Protein AF-A0A9N8DVP4-F1 (afdb_monomer_lite)

Foldseek 3Di:
DDDDDDDDDDPDPPPPPQCLVVLVVQDPPPPDPLNVLSNVLSVVLSVLLVVVLVVPVLLVPPPPDDDPQDQADADPVQFDWDAWPDDDPWKTKTKGQAGHDDDPPPPDPPCVVVVVSNVVSSVVVRVVVVVDIDMDIDTDPCCSVPSVSNSVSSSVVVNVVSVVVSVPPPPDD

Radius of gyration: 19.13 Å; chains: 1; bounding box: 58×52×39 Å

Organism: NCBI:txid568900

Secondary structure (DSSP, 8-state):
-------------TT---HHHHHHHT--TTS-HHHHHHHHHHHHHHHHHHHHHHT-HHHH---TT---PPPPP--GGGEEEEEEEEE-SSEEEEEEEEE---------GGGHHHHHHHHHHHHHHHHHHHHS-EEEEEE-GGGGGSHHHHHHHHHHHHHHHHHHHHH-SSS--

Structure (mmCIF, N/CA/C/O backbone):
data_AF-A0A9N8DVP4-F1
#
_entry.id   AF-A0A9N8DVP4-F1
#
loop_
_atom_site.group_PDB
_atom_site.id
_atom_site.type_symbol
_atom_site.label_atom_id
_atom_site.label_alt_id
_atom_site.label_comp_id
_atom_site.label_asym_id
_atom_site.label_entity_id
_atom_site.label_seq_id
_atom_site.pdbx_PDB_ins_code
_atom_site.Cartn_x
_atom_site.Cartn_y
_atom_site.Cartn_z
_atom_site.occupancy
_atom_site.B_iso_or_equiv
_atom_site.auth_seq_id
_atom_site.auth_comp_id
_atom_site.auth_asym_id
_atom_site.auth_atom_id
_atom_site.pdbx_PDB_model_num
ATOM 1 N N . MET A 1 1 ? 43.953 40.235 -1.998 1.00 47.09 1 MET A N 1
ATOM 2 C CA . MET A 1 1 ? 43.468 38.878 -1.662 1.00 47.09 1 MET A CA 1
ATOM 3 C C . MET A 1 1 ? 42.007 38.986 -1.247 1.00 47.09 1 MET A C 1
ATOM 5 O O . MET A 1 1 ? 41.737 39.510 -0.179 1.00 47.09 1 MET A O 1
ATOM 9 N N . ALA A 1 2 ? 41.065 38.615 -2.119 1.00 40.69 2 ALA A N 1
ATOM 10 C CA . ALA A 1 2 ? 39.629 38.775 -1.872 1.00 40.69 2 ALA A CA 1
ATOM 11 C C . ALA A 1 2 ? 38.987 37.404 -1.619 1.00 40.69 2 ALA A C 1
ATOM 13 O O . ALA A 1 2 ? 38.920 36.566 -2.518 1.00 40.69 2 ALA A O 1
ATOM 14 N N . SER A 1 3 ? 38.549 37.179 -0.379 1.00 53.19 3 SER A N 1
ATOM 15 C CA . SER A 1 3 ? 37.893 35.947 0.064 1.00 53.19 3 SER A CA 1
ATOM 16 C C . SER A 1 3 ? 36.415 35.970 -0.337 1.00 53.19 3 SER A C 1
ATOM 18 O O . SER A 1 3 ? 35.631 36.775 0.165 1.00 53.19 3 SER A O 1
ATOM 20 N N . LYS A 1 4 ? 36.029 35.108 -1.285 1.00 58.88 4 LYS A N 1
ATOM 21 C CA . LYS A 1 4 ? 34.636 34.916 -1.717 1.00 58.88 4 LYS A CA 1
ATOM 22 C C . LYS A 1 4 ? 33.952 33.897 -0.803 1.00 58.88 4 LYS A C 1
ATOM 24 O O . LYS A 1 4 ? 34.073 32.692 -1.007 1.00 58.88 4 LYS A O 1
ATOM 29 N N . HIS A 1 5 ? 33.172 34.375 0.164 1.00 53.78 5 HIS A N 1
ATOM 30 C CA . HIS A 1 5 ? 32.234 33.530 0.903 1.00 53.78 5 HIS A CA 1
ATOM 31 C C . HIS A 1 5 ? 30.976 33.258 0.072 1.00 53.78 5 HIS A C 1
ATOM 33 O O . HIS A 1 5 ? 30.077 34.089 -0.049 1.00 53.78 5 HIS A O 1
ATOM 39 N N . ARG A 1 6 ? 30.906 32.051 -0.495 1.00 60.00 6 ARG A N 1
ATOM 40 C CA . ARG A 1 6 ? 29.712 31.507 -1.146 1.00 60.00 6 ARG A CA 1
ATOM 41 C C . ARG A 1 6 ? 28.795 30.912 -0.073 1.00 60.00 6 ARG A C 1
ATOM 43 O O . ARG A 1 6 ? 28.983 29.775 0.344 1.00 60.00 6 ARG A O 1
ATOM 50 N N . ARG A 1 7 ? 27.803 31.683 0.382 1.00 54.94 7 ARG A N 1
ATOM 51 C CA . ARG A 1 7 ? 26.697 31.168 1.205 1.00 54.94 7 ARG A CA 1
ATOM 52 C C . ARG A 1 7 ? 25.820 30.260 0.342 1.00 54.94 7 ARG A C 1
ATOM 54 O O . ARG A 1 7 ? 25.125 30.747 -0.547 1.00 54.94 7 ARG A O 1
ATOM 61 N N . GLN A 1 8 ? 25.845 28.955 0.599 1.00 47.03 8 GLN A N 1
ATOM 62 C CA . GLN A 1 8 ? 24.799 28.062 0.112 1.00 47.03 8 GLN A CA 1
ATOM 63 C C . GLN A 1 8 ? 23.583 28.189 1.031 1.00 47.03 8 GLN A C 1
ATOM 65 O O . GLN A 1 8 ? 23.651 27.895 2.222 1.00 47.03 8 GLN A O 1
ATOM 70 N N . ARG A 1 9 ? 22.475 28.675 0.470 1.00 42.03 9 ARG A N 1
ATOM 71 C CA . ARG A 1 9 ? 21.153 28.579 1.086 1.00 42.03 9 ARG A CA 1
ATOM 72 C C . ARG A 1 9 ? 20.628 27.170 0.825 1.00 42.03 9 ARG A C 1
ATOM 74 O O . ARG A 1 9 ? 20.267 26.850 -0.301 1.00 42.03 9 ARG A O 1
ATOM 81 N N . SER A 1 10 ? 20.613 26.350 1.869 1.00 42.50 10 SER A N 1
ATOM 82 C CA . SER A 1 10 ? 19.828 25.119 1.920 1.00 42.50 10 SER A CA 1
ATOM 83 C C . SER A 1 10 ? 18.364 25.504 2.136 1.00 42.50 10 SER A C 1
ATOM 85 O O . SER A 1 10 ? 17.988 25.970 3.210 1.00 42.50 10 SER A O 1
ATOM 87 N N . THR A 1 11 ? 17.549 25.385 1.092 1.00 38.09 11 THR A N 1
ATOM 88 C CA . THR A 1 11 ? 16.088 25.436 1.192 1.00 38.09 11 THR A CA 1
ATOM 89 C C . THR A 1 11 ? 15.592 24.026 1.498 1.00 38.09 11 THR A C 1
ATOM 91 O O . THR A 1 11 ? 15.405 23.214 0.592 1.00 38.09 11 THR A O 1
ATOM 94 N N . GLY A 1 12 ? 15.426 23.717 2.784 1.00 38.72 12 GLY A N 1
ATOM 95 C CA . GLY A 1 12 ? 14.821 22.472 3.246 1.00 38.72 12 GLY A CA 1
ATOM 96 C C . GLY A 1 12 ? 13.316 22.463 2.984 1.00 38.72 12 GLY A C 1
ATOM 97 O O . GLY A 1 12 ? 12.542 22.967 3.789 1.00 38.72 12 GLY A O 1
ATOM 98 N N . SER A 1 13 ? 12.906 21.871 1.864 1.00 36.66 13 SER A N 1
ATOM 99 C CA . SER A 1 13 ? 11.537 21.397 1.642 1.00 36.66 13 SER A CA 1
ATOM 100 C C . SER A 1 13 ? 11.411 20.003 2.269 1.00 36.66 13 SER A C 1
ATOM 102 O O . SER A 1 13 ? 11.710 19.004 1.618 1.00 36.66 13 SER A O 1
ATOM 104 N N . MET A 1 14 ? 11.029 19.927 3.548 1.00 40.12 14 MET A N 1
ATOM 105 C CA . MET A 1 14 ? 11.050 18.676 4.331 1.00 40.12 14 MET A CA 1
ATOM 106 C C . MET A 1 14 ? 9.788 17.801 4.220 1.00 40.12 14 MET A C 1
ATOM 108 O O . MET A 1 14 ? 9.735 16.756 4.857 1.00 40.12 14 MET A O 1
ATOM 112 N N . L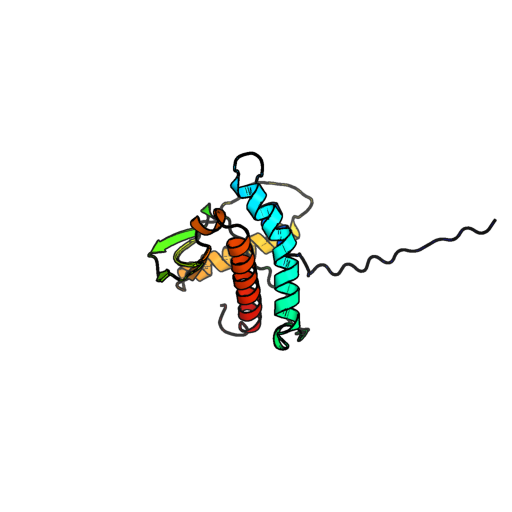EU A 1 15 ? 8.799 18.160 3.391 1.00 43.22 15 LEU A N 1
ATOM 113 C CA . LEU A 1 15 ? 7.592 17.335 3.190 1.00 43.22 15 LEU A CA 1
ATOM 114 C C . LEU A 1 15 ? 7.611 16.488 1.907 1.00 43.22 15 LEU A C 1
ATOM 116 O O . LEU A 1 15 ? 6.769 15.613 1.741 1.00 43.22 15 LEU A O 1
ATOM 120 N N . ASN A 1 16 ? 8.628 16.645 1.054 1.00 45.44 16 ASN A N 1
ATOM 121 C CA . ASN A 1 16 ? 8.867 15.751 -0.084 1.00 45.44 16 ASN A CA 1
ATOM 122 C C . ASN A 1 16 ? 9.783 14.598 0.331 1.00 45.44 16 ASN A C 1
ATOM 124 O O . ASN A 1 16 ? 10.837 14.369 -0.267 1.00 45.44 16 ASN A O 1
ATOM 128 N N . GLY A 1 17 ? 9.410 13.877 1.388 1.00 51.66 17 GLY A N 1
ATOM 129 C CA . GLY A 1 17 ? 9.997 12.570 1.632 1.00 51.66 17 GLY A CA 1
ATOM 130 C C . GLY A 1 17 ? 9.620 11.684 0.453 1.00 51.66 17 GLY A C 1
ATOM 131 O O . GLY A 1 17 ? 8.515 11.153 0.433 1.00 51.66 17 GLY A O 1
ATOM 132 N N . SER A 1 18 ? 10.500 11.585 -0.553 1.00 57.50 18 SER A N 1
ATOM 133 C CA . SER A 1 18 ? 10.258 10.722 -1.708 1.00 57.50 18 SER A CA 1
ATOM 134 C C . SER A 1 18 ? 9.853 9.343 -1.191 1.00 57.50 18 SER A C 1
ATOM 136 O O . SER A 1 18 ? 10.469 8.809 -0.265 1.00 57.50 18 SER A O 1
ATOM 138 N N . ILE A 1 19 ? 8.811 8.770 -1.789 1.00 57.31 19 ILE A N 1
ATOM 139 C CA . ILE A 1 19 ? 8.339 7.412 -1.513 1.00 57.31 19 ILE A CA 1
ATOM 140 C C . ILE A 1 19 ? 9.487 6.389 -1.605 1.00 57.31 19 ILE A C 1
ATOM 142 O O . ILE A 1 19 ? 9.459 5.354 -0.936 1.00 57.31 19 ILE A O 1
ATOM 146 N N . THR A 1 20 ? 10.568 6.704 -2.326 1.00 54.62 20 THR A N 1
ATOM 147 C CA . THR A 1 20 ? 11.816 5.928 -2.299 1.00 54.62 20 THR A CA 1
ATOM 148 C C . THR A 1 20 ? 12.402 5.746 -0.901 1.00 54.62 20 THR A C 1
ATOM 150 O O . THR A 1 20 ? 12.908 4.662 -0.610 1.00 54.62 20 THR A O 1
ATOM 153 N N . ASN A 1 21 ? 12.297 6.733 -0.009 1.00 59.22 21 ASN A N 1
ATOM 154 C CA . ASN A 1 21 ? 12.767 6.623 1.373 1.00 59.22 21 ASN A CA 1
ATOM 155 C C . ASN A 1 21 ? 11.956 5.583 2.160 1.00 59.22 21 ASN A C 1
ATOM 157 O O . ASN A 1 21 ? 12.508 4.907 3.030 1.00 59.22 21 ASN A O 1
ATOM 161 N N . LEU A 1 22 ? 10.674 5.402 1.821 1.00 57.00 22 LEU A N 1
ATOM 162 C CA . LEU A 1 22 ? 9.826 4.368 2.412 1.00 57.00 22 LEU A CA 1
ATOM 163 C C . LEU A 1 22 ? 10.248 2.966 1.948 1.00 57.00 22 LEU A C 1
ATOM 165 O O . LEU A 1 22 ? 10.401 2.055 2.764 1.00 57.00 22 LEU A O 1
ATOM 169 N N . PHE A 1 23 ? 10.519 2.807 0.650 1.00 56.12 23 PHE A N 1
ATOM 170 C CA . PHE A 1 23 ? 11.022 1.547 0.087 1.00 56.12 23 PHE A CA 1
ATOM 171 C C . PHE A 1 23 ? 12.436 1.193 0.565 1.00 56.12 23 PHE A C 1
ATOM 173 O O . PHE A 1 23 ? 12.776 0.015 0.666 1.00 56.12 23 PHE A O 1
ATOM 180 N N . GLN A 1 24 ? 13.272 2.191 0.863 1.00 56.72 24 GLN A N 1
ATOM 181 C CA . GLN A 1 24 ? 14.625 1.964 1.372 1.00 56.72 24 GLN A CA 1
ATOM 182 C C . GLN A 1 24 ? 14.635 1.497 2.831 1.00 56.72 24 GLN A C 1
ATOM 184 O O . GLN A 1 24 ? 15.451 0.645 3.176 1.00 56.72 24 GLN A O 1
ATOM 189 N N . LYS A 1 25 ? 13.730 2.010 3.676 1.00 56.16 25 LYS A N 1
ATOM 190 C CA . LYS A 1 25 ? 13.656 1.637 5.100 1.00 56.16 25 LYS A CA 1
ATOM 191 C C . LYS A 1 25 ? 13.078 0.236 5.340 1.00 56.16 25 LYS A C 1
ATOM 193 O O . LYS A 1 25 ? 13.419 -0.393 6.332 1.00 56.16 25 LYS A O 1
ATOM 198 N N . THR A 1 26 ? 12.250 -0.273 4.430 1.00 51.47 26 THR A N 1
ATOM 199 C CA . THR A 1 26 ? 11.496 -1.530 4.611 1.00 51.47 26 THR A CA 1
ATOM 200 C C . THR A 1 26 ? 12.195 -2.787 4.079 1.00 51.47 26 THR A C 1
ATOM 202 O O . THR A 1 26 ? 11.691 -3.895 4.259 1.00 51.47 26 THR A O 1
ATOM 205 N N . LEU A 1 27 ? 13.360 -2.672 3.429 1.00 50.53 27 LEU A N 1
ATOM 206 C CA . LEU A 1 27 ? 14.004 -3.809 2.764 1.00 50.53 27 LEU A CA 1
ATOM 207 C C . LEU A 1 27 ? 15.439 -4.021 3.223 1.00 50.53 27 LEU A C 1
ATOM 209 O O . LEU A 1 27 ? 16.353 -3.330 2.783 1.00 50.53 27 LEU A O 1
ATOM 213 N N . ASN A 1 28 ? 15.648 -5.068 4.021 1.00 51.47 28 ASN A N 1
ATOM 214 C CA . ASN A 1 28 ? 16.976 -5.576 4.339 1.00 51.47 28 ASN A CA 1
ATOM 215 C C . ASN A 1 28 ? 17.530 -6.338 3.106 1.00 51.47 28 ASN A C 1
ATOM 217 O O . ASN A 1 28 ? 17.016 -7.407 2.756 1.00 51.47 28 ASN A O 1
ATOM 221 N N . PRO A 1 29 ? 18.531 -5.807 2.376 1.00 47.44 29 PRO A N 1
ATOM 222 C CA . PRO A 1 29 ? 18.869 -6.278 1.029 1.00 47.44 29 PRO A CA 1
ATOM 223 C C . PRO A 1 29 ? 19.649 -7.602 0.997 1.00 47.44 29 PRO A C 1
ATOM 225 O O . PRO A 1 29 ? 19.827 -8.173 -0.080 1.00 47.44 29 PRO A O 1
ATOM 228 N N . ALA A 1 30 ? 20.114 -8.098 2.147 1.00 46.16 30 ALA A N 1
ATOM 229 C CA . ALA A 1 30 ? 21.078 -9.194 2.221 1.00 46.16 30 ALA A CA 1
ATOM 230 C C . ALA A 1 30 ? 20.514 -10.578 1.846 1.00 46.16 30 ALA A C 1
ATOM 232 O O . ALA A 1 30 ? 21.276 -11.424 1.390 1.00 46.16 30 ALA A O 1
ATOM 233 N N . HIS A 1 31 ? 19.203 -10.824 1.975 1.00 44.16 31 HIS A N 1
ATOM 234 C CA . HIS A 1 31 ? 18.691 -12.203 1.922 1.00 44.16 31 HIS A CA 1
ATOM 235 C C . HIS A 1 31 ? 17.722 -12.549 0.794 1.00 44.16 31 HIS A C 1
ATOM 237 O O . HIS A 1 31 ? 17.388 -13.723 0.649 1.00 44.16 31 HIS A O 1
ATOM 243 N N . HIS A 1 32 ? 17.255 -11.610 -0.030 1.00 50.03 32 HIS A N 1
ATOM 244 C CA . HIS A 1 32 ? 16.255 -11.922 -1.057 1.00 50.03 32 HIS A CA 1
ATOM 245 C C . HIS A 1 32 ? 16.597 -11.268 -2.398 1.00 50.03 32 HIS A C 1
ATOM 247 O O . HIS A 1 32 ? 16.684 -10.046 -2.494 1.00 50.03 32 HIS A O 1
ATOM 253 N N . MET A 1 33 ? 16.652 -12.059 -3.482 1.00 51.84 33 MET A N 1
ATOM 254 C CA . MET A 1 33 ? 16.691 -11.546 -4.867 1.00 51.84 33 MET A CA 1
ATOM 255 C C . MET A 1 33 ? 15.593 -10.503 -5.155 1.00 51.84 33 MET A C 1
ATOM 257 O O . MET A 1 33 ? 15.752 -9.649 -6.026 1.00 51.84 33 MET A O 1
ATOM 261 N N . ARG A 1 34 ? 14.505 -10.528 -4.374 1.00 61.78 34 ARG A N 1
ATOM 262 C CA . ARG A 1 34 ? 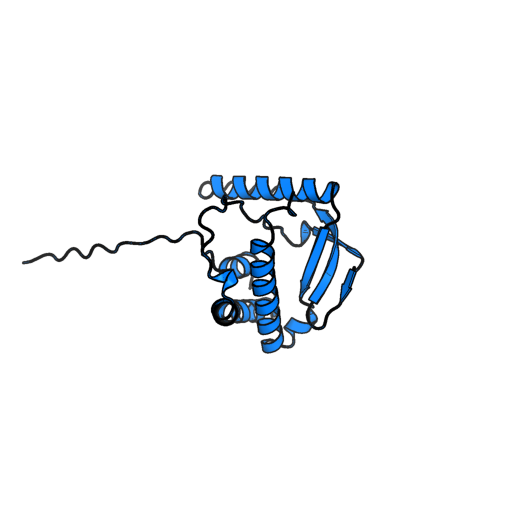13.422 -9.538 -4.396 1.00 61.78 34 ARG A CA 1
ATOM 263 C C . ARG A 1 34 ? 13.884 -8.121 -4.033 1.00 61.78 34 ARG A C 1
ATOM 265 O O . ARG A 1 34 ? 13.381 -7.175 -4.626 1.00 61.78 34 ARG A O 1
ATOM 272 N N . GLY A 1 35 ? 14.883 -7.961 -3.162 1.00 66.44 35 GLY A N 1
ATOM 273 C CA . GLY A 1 35 ? 15.386 -6.645 -2.749 1.00 66.44 35 GLY A CA 1
ATOM 274 C C . GLY A 1 35 ? 16.005 -5.845 -3.900 1.00 66.44 35 GLY A C 1
ATOM 275 O O . GLY A 1 35 ? 15.787 -4.641 -4.004 1.00 66.44 35 GLY A O 1
ATOM 276 N N . ARG A 1 36 ? 16.709 -6.510 -4.833 1.00 75.75 36 ARG A N 1
ATOM 277 C CA . ARG A 1 36 ? 17.304 -5.837 -6.006 1.00 75.75 36 ARG A CA 1
ATOM 278 C C . ARG A 1 36 ? 16.245 -5.289 -6.961 1.00 75.75 36 ARG A C 1
ATOM 280 O O . ARG A 1 36 ? 16.428 -4.206 -7.508 1.00 75.75 36 ARG A O 1
ATOM 287 N N . ILE A 1 37 ? 15.159 -6.037 -7.163 1.00 77.56 37 ILE A N 1
ATOM 288 C CA . ILE A 1 37 ? 14.062 -5.631 -8.050 1.00 77.56 37 ILE A CA 1
ATOM 289 C C . ILE A 1 37 ? 13.338 -4.430 -7.455 1.00 77.56 37 ILE A C 1
ATOM 291 O O . ILE A 1 37 ? 13.156 -3.441 -8.155 1.00 77.56 37 ILE A O 1
ATOM 295 N N . VAL A 1 38 ? 13.005 -4.474 -6.162 1.00 77.88 38 VAL A N 1
ATOM 296 C CA . VAL A 1 38 ? 12.315 -3.352 -5.516 1.00 77.88 38 VAL A CA 1
ATOM 297 C C . VAL A 1 38 ? 13.199 -2.105 -5.462 1.00 77.88 38 VAL A C 1
ATOM 299 O O . VAL A 1 38 ? 12.723 -1.024 -5.783 1.00 77.88 38 VAL A O 1
ATOM 302 N N . LYS A 1 39 ? 14.502 -2.235 -5.171 1.00 80.38 39 LYS A N 1
ATOM 303 C CA . LYS A 1 39 ? 15.428 -1.089 -5.176 1.00 80.38 39 LYS A CA 1
ATOM 304 C C . LYS A 1 39 ? 15.529 -0.419 -6.551 1.00 80.38 39 LYS A C 1
ATOM 306 O O . LYS A 1 39 ? 15.554 0.804 -6.629 1.00 80.38 39 LYS A O 1
ATOM 311 N N . LYS A 1 40 ? 15.576 -1.210 -7.631 1.00 82.25 40 LYS A N 1
ATOM 312 C CA . LYS A 1 40 ? 15.550 -0.677 -9.003 1.00 82.25 40 LYS A CA 1
ATOM 313 C C . LYS A 1 40 ? 14.206 -0.039 -9.337 1.00 82.25 40 LYS A C 1
ATOM 315 O O . LYS A 1 40 ? 14.192 1.033 -9.924 1.00 82.25 40 LYS A O 1
ATOM 320 N N . ALA A 1 41 ? 13.104 -0.686 -8.958 1.00 83.44 41 ALA A N 1
ATOM 321 C CA . ALA A 1 41 ? 11.767 -0.154 -9.178 1.00 83.44 41 ALA A CA 1
ATOM 322 C C . ALA A 1 41 ? 11.599 1.198 -8.481 1.00 83.44 41 ALA A C 1
ATOM 324 O O . ALA A 1 41 ? 11.174 2.136 -9.133 1.00 83.44 41 ALA A O 1
ATOM 325 N N . ALA A 1 42 ? 12.022 1.337 -7.221 1.00 82.56 42 ALA A N 1
ATOM 326 C CA . ALA A 1 42 ? 11.895 2.579 -6.459 1.00 82.56 42 ALA A CA 1
ATOM 327 C C . ALA A 1 42 ? 12.485 3.795 -7.198 1.00 82.56 42 ALA A C 1
ATOM 329 O O . ALA A 1 42 ? 11.816 4.813 -7.310 1.00 82.56 42 ALA A O 1
ATOM 330 N N . GLY A 1 43 ? 13.692 3.673 -7.766 1.00 80.50 43 GLY A N 1
ATOM 331 C CA . GLY A 1 43 ? 14.322 4.780 -8.499 1.00 80.50 43 GLY A CA 1
ATOM 332 C C . GLY A 1 43 ? 13.601 5.182 -9.790 1.00 80.50 43 GLY A C 1
ATOM 333 O O . GLY A 1 43 ? 13.771 6.303 -10.248 1.00 80.50 43 GLY A O 1
ATOM 334 N N . VAL A 1 44 ? 12.803 4.281 -10.365 1.00 88.44 44 VAL A N 1
ATOM 335 C CA . VAL A 1 44 ? 12.052 4.512 -11.608 1.00 88.44 44 VAL A CA 1
ATOM 336 C C . VAL A 1 44 ? 10.604 4.918 -11.314 1.00 88.44 44 VAL A C 1
ATOM 338 O O . VAL A 1 44 ? 10.024 5.707 -12.049 1.00 88.44 44 VAL A O 1
ATOM 341 N N . VAL A 1 45 ? 10.016 4.411 -10.227 1.00 88.06 45 VAL A N 1
ATOM 342 C CA . VAL A 1 45 ? 8.643 4.722 -9.803 1.00 88.06 45 VAL A CA 1
ATOM 343 C C . VAL A 1 45 ? 8.462 6.223 -9.618 1.00 88.06 45 VAL A C 1
ATOM 345 O O . VAL A 1 45 ? 7.466 6.748 -10.094 1.00 88.06 45 VAL A O 1
ATOM 348 N N . ASP A 1 46 ? 9.423 6.920 -9.011 1.00 84.25 46 ASP A N 1
ATOM 349 C CA . ASP A 1 46 ? 9.341 8.374 -8.829 1.00 84.25 46 ASP A CA 1
ATOM 350 C C . ASP A 1 46 ? 9.213 9.129 -10.159 1.00 84.25 46 ASP A C 1
ATOM 352 O O . ASP A 1 46 ? 8.429 10.069 -10.258 1.00 84.25 46 ASP A O 1
ATOM 356 N N . GLU A 1 47 ? 9.948 8.713 -11.193 1.00 88.50 47 GLU A N 1
ATOM 357 C CA . GLU A 1 47 ? 9.870 9.324 -12.524 1.00 88.50 47 GLU A CA 1
ATOM 358 C C . GLU A 1 47 ? 8.480 9.123 -13.140 1.00 88.50 47 GLU A C 1
ATOM 360 O O . GLU A 1 47 ? 7.868 10.085 -13.600 1.00 88.50 47 GLU A O 1
ATOM 365 N N . TYR A 1 48 ? 7.941 7.901 -13.065 1.00 89.00 48 TYR A N 1
ATOM 366 C CA . TYR A 1 48 ? 6.587 7.602 -13.545 1.00 89.00 48 TYR A CA 1
ATOM 367 C C . TYR A 1 48 ? 5.511 8.353 -12.767 1.00 89.00 48 TYR A C 1
ATOM 369 O O . TYR A 1 48 ? 4.582 8.889 -13.364 1.00 89.00 48 TYR A O 1
ATOM 377 N N . VAL A 1 49 ? 5.628 8.399 -11.441 1.00 87.44 49 VAL A N 1
ATOM 378 C CA . VAL A 1 49 ? 4.687 9.120 -10.582 1.00 87.44 49 VAL A CA 1
ATOM 379 C C . VAL A 1 49 ? 4.720 10.606 -10.919 1.00 87.44 49 VAL A C 1
ATOM 381 O O . VAL A 1 49 ? 3.665 11.201 -11.089 1.00 87.44 49 VAL A O 1
ATOM 384 N N . ASN A 1 50 ? 5.901 11.200 -11.101 1.00 87.12 50 ASN A N 1
ATOM 385 C CA . ASN A 1 50 ? 6.022 12.602 -11.495 1.00 87.12 50 ASN A CA 1
ATOM 386 C C . ASN A 1 50 ? 5.420 12.872 -12.882 1.00 87.12 50 ASN A C 1
ATOM 388 O O . ASN A 1 50 ? 4.683 13.845 -13.037 1.00 87.12 50 ASN A O 1
ATOM 392 N N . ASP A 1 51 ? 5.683 12.015 -13.875 1.00 89.62 51 ASP A N 1
ATOM 393 C CA . ASP A 1 51 ? 5.091 12.148 -15.213 1.00 89.62 51 ASP A CA 1
ATOM 394 C C . ASP A 1 51 ? 3.557 12.053 -15.159 1.00 89.62 51 ASP A C 1
ATOM 396 O O . ASP A 1 51 ? 2.867 12.927 -15.691 1.00 89.62 51 ASP A O 1
ATOM 400 N N . MET A 1 52 ? 3.009 11.057 -14.455 1.00 86.56 52 MET A N 1
ATOM 401 C CA . MET A 1 52 ? 1.561 10.893 -14.292 1.00 86.56 52 MET A CA 1
ATOM 402 C C . MET A 1 52 ? 0.927 12.061 -13.535 1.00 86.56 52 MET A C 1
ATOM 404 O O . MET A 1 52 ? -0.108 12.579 -13.955 1.00 86.56 52 MET A O 1
ATOM 408 N N . SER A 1 53 ? 1.556 12.510 -12.449 1.00 85.44 53 SER A N 1
ATOM 409 C CA . SER A 1 53 ? 1.033 13.594 -11.622 1.00 85.44 53 SER A CA 1
ATOM 410 C C . SER A 1 53 ? 1.128 14.955 -12.314 1.00 85.44 53 SER A C 1
ATOM 412 O O . SER A 1 53 ? 0.256 15.794 -12.115 1.00 85.44 53 SER A O 1
ATOM 414 N N . SER A 1 54 ? 2.108 15.170 -13.200 1.00 87.88 54 SER A N 1
ATOM 415 C CA . SER A 1 54 ? 2.206 16.401 -14.006 1.00 87.88 54 SER A CA 1
ATOM 416 C C . SER A 1 54 ? 1.044 16.579 -14.992 1.00 87.88 54 SER A C 1
ATOM 418 O O . SER A 1 54 ? 0.691 17.701 -15.352 1.00 87.88 54 SER A O 1
ATOM 420 N N . LYS A 1 55 ? 0.417 15.470 -15.401 1.00 88.12 55 LYS A N 1
ATOM 421 C CA . LYS A 1 55 ? -0.741 15.434 -16.308 1.00 88.12 55 LYS A CA 1
ATOM 422 C C . LYS A 1 55 ? -2.075 15.505 -15.558 1.00 88.12 55 LYS A C 1
ATOM 424 O O . LYS A 1 55 ? -3.129 15.448 -16.185 1.00 88.12 55 LYS A O 1
ATOM 429 N N . ALA A 1 56 ? -2.033 15.618 -14.231 1.00 86.12 56 ALA A N 1
ATOM 430 C CA . ALA A 1 56 ? -3.173 15.543 -13.330 1.00 86.12 56 ALA A CA 1
ATOM 431 C C . ALA A 1 56 ? -3.332 16.873 -12.558 1.00 86.12 56 ALA A C 1
ATOM 433 O O . ALA A 1 56 ? -2.804 17.004 -11.453 1.00 86.12 56 ALA A O 1
ATOM 434 N N . PRO A 1 57 ? -4.077 17.866 -13.094 1.00 85.75 57 PRO A N 1
ATOM 435 C CA . PRO A 1 57 ? -4.139 19.221 -12.529 1.00 85.75 57 PRO A CA 1
ATOM 436 C C . PRO A 1 57 ? -4.530 19.276 -11.047 1.00 85.75 57 PRO A C 1
ATOM 438 O O . PRO A 1 57 ? -3.984 20.073 -10.289 1.00 85.75 57 PRO A O 1
ATOM 441 N N . PHE A 1 58 ? -5.422 18.385 -10.611 1.00 83.38 58 PHE A N 1
ATOM 442 C CA . PHE A 1 58 ? -5.901 18.330 -9.227 1.00 83.38 58 PHE A CA 1
ATOM 443 C C . PHE A 1 58 ? -4.824 17.832 -8.226 1.00 83.38 58 PHE A C 1
ATOM 445 O O . PHE A 1 58 ? -4.964 18.065 -7.027 1.00 83.38 58 PHE A O 1
ATOM 452 N N . LEU A 1 59 ? -3.732 17.183 -8.673 1.00 80.94 59 LEU A N 1
ATOM 453 C CA . LEU A 1 59 ? -2.569 16.888 -7.812 1.00 80.94 59 LEU A CA 1
ATOM 454 C C . LEU A 1 59 ? -1.631 18.089 -7.677 1.00 80.94 59 LEU A C 1
ATOM 456 O O . LEU A 1 59 ? -0.942 18.207 -6.663 1.00 80.94 59 LEU A O 1
ATOM 460 N N . CYS A 1 60 ? -1.604 18.975 -8.676 1.00 80.56 60 CYS A N 1
ATOM 461 C CA . CYS A 1 60 ? -0.745 20.158 -8.693 1.00 80.56 60 CYS A CA 1
ATOM 462 C C . CYS A 1 60 ? -1.270 21.294 -7.804 1.00 80.56 60 CYS A C 1
ATOM 464 O O . CYS A 1 60 ? -0.488 22.152 -7.384 1.00 80.56 60 CYS A O 1
ATOM 466 N N . GLU A 1 61 ? -2.569 21.312 -7.493 1.00 79.50 61 GLU A N 1
ATOM 467 C CA . GLU A 1 61 ? -3.141 22.310 -6.593 1.00 79.50 61 GLU A CA 1
ATOM 468 C C . GLU A 1 61 ? -2.549 22.168 -5.184 1.00 79.50 61 GLU A C 1
ATOM 470 O O . GLU A 1 61 ? -2.789 21.216 -4.426 1.00 79.50 61 GLU A O 1
ATOM 475 N N . SER A 1 62 ? -1.717 23.155 -4.854 1.00 64.00 62 SER A N 1
ATOM 476 C 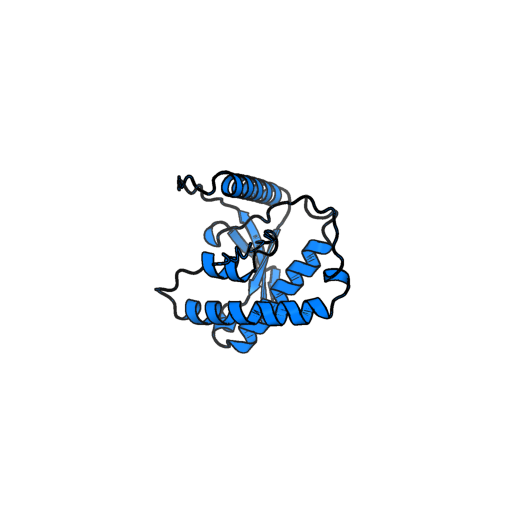CA . SER A 1 62 ? -1.055 23.307 -3.566 1.00 64.00 62 SER A CA 1
ATOM 477 C C . SER A 1 62 ? -2.092 23.735 -2.532 1.00 64.00 62 SER A C 1
ATOM 479 O O . SER A 1 62 ? -2.276 24.920 -2.275 1.00 64.00 62 SER A O 1
ATOM 481 N N . THR A 1 63 ? -2.809 22.772 -1.960 1.00 59.03 63 THR A N 1
ATOM 482 C CA . THR A 1 63 ? -3.737 23.008 -0.850 1.00 59.03 63 THR A CA 1
ATOM 483 C C . THR A 1 63 ? -2.919 23.422 0.378 1.00 59.03 63 THR A C 1
ATOM 485 O O . THR A 1 63 ? -2.350 22.594 1.087 1.00 59.03 63 THR A O 1
ATOM 488 N N . THR A 1 64 ? -2.802 24.730 0.588 1.00 58.19 64 THR A N 1
ATOM 489 C CA . THR A 1 64 ? -1.911 25.412 1.541 1.00 58.19 64 THR A CA 1
ATOM 490 C C . THR A 1 64 ? -2.290 25.260 3.020 1.00 58.19 64 THR A C 1
ATOM 492 O O . THR A 1 64 ? -1.710 25.934 3.865 1.00 58.19 64 THR A O 1
ATOM 495 N N . THR A 1 65 ? -3.223 24.377 3.377 1.00 57.81 65 THR A N 1
ATOM 496 C CA . THR A 1 65 ? -3.804 24.319 4.734 1.00 57.81 65 THR A CA 1
ATOM 497 C C . THR A 1 65 ? -3.998 22.910 5.294 1.00 57.81 65 THR A C 1
ATOM 499 O O . THR A 1 65 ? -4.726 22.740 6.271 1.00 57.81 65 THR A O 1
ATOM 502 N N . SER A 1 66 ? -3.337 21.888 4.741 1.00 57.31 66 SER A N 1
ATOM 503 C CA . SER A 1 66 ? -3.365 20.564 5.373 1.00 57.31 66 SER A CA 1
ATOM 504 C C . SER A 1 66 ? -2.524 20.583 6.651 1.00 57.31 66 SER A C 1
ATOM 506 O O . SER A 1 66 ? -1.302 20.735 6.627 1.00 57.31 66 SER A O 1
ATOM 508 N N . THR A 1 67 ? -3.200 20.460 7.794 1.00 58.84 67 THR A N 1
ATOM 509 C CA . THR A 1 67 ? -2.571 20.074 9.054 1.00 58.84 67 THR A CA 1
ATOM 510 C C . THR A 1 67 ? -1.738 18.826 8.784 1.00 58.84 67 THR A C 1
ATOM 512 O O . THR A 1 67 ? -2.219 17.865 8.184 1.00 58.84 67 THR A O 1
ATOM 515 N N . SER A 1 68 ? -0.460 18.867 9.153 1.00 62.50 68 SER A N 1
ATOM 516 C CA . SER A 1 68 ? 0.515 17.810 8.888 1.00 62.50 68 SER A CA 1
ATOM 517 C C . SER A 1 68 ? 0.205 16.562 9.722 1.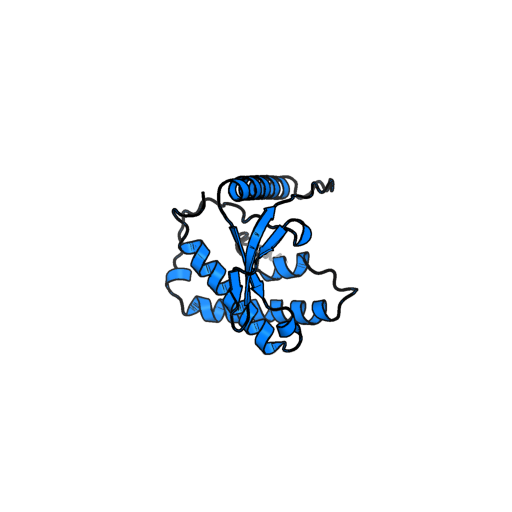00 62.50 68 SER A C 1
ATOM 519 O O . SER A 1 68 ? 0.907 16.260 10.688 1.00 62.50 68 SER A O 1
ATOM 521 N N . SER A 1 69 ? -0.881 15.862 9.403 1.00 67.31 69 SER A N 1
ATOM 522 C CA . SER A 1 69 ? -1.149 14.539 9.948 1.00 67.31 69 SER A CA 1
ATOM 523 C C . SER A 1 69 ? -0.090 13.593 9.388 1.00 67.31 69 SER A C 1
ATOM 525 O O . SER A 1 69 ? 0.081 13.455 8.176 1.00 67.31 69 SER A O 1
ATOM 527 N N . SER A 1 70 ? 0.706 13.008 10.283 1.00 76.31 70 SER A N 1
ATOM 528 C CA . SER A 1 70 ? 1.690 12.005 9.885 1.00 76.31 70 SER A CA 1
ATOM 529 C C . SER A 1 70 ? 0.941 10.780 9.378 1.00 76.31 70 SER A C 1
ATOM 531 O O . SER A 1 70 ? 0.067 10.269 10.076 1.00 76.31 70 SER A O 1
ATOM 533 N N . ILE A 1 71 ? 1.275 10.298 8.181 1.00 82.56 71 ILE A N 1
ATOM 534 C CA . ILE A 1 71 ? 0.723 9.036 7.685 1.00 82.56 71 ILE A CA 1
ATOM 535 C C . ILE A 1 71 ? 1.326 7.907 8.536 1.00 82.56 71 ILE A C 1
ATOM 537 O O . ILE A 1 71 ? 2.552 7.716 8.512 1.00 82.56 71 ILE A O 1
ATOM 541 N N . PRO A 1 72 ? 0.509 7.142 9.284 1.00 88.75 72 PRO A N 1
ATOM 542 C CA . PRO A 1 72 ? 1.014 6.037 10.078 1.00 88.75 72 PRO A CA 1
ATOM 543 C C . PRO A 1 72 ? 1.599 4.966 9.157 1.00 88.75 72 PRO A C 1
ATOM 545 O O . PRO A 1 72 ? 0.978 4.511 8.198 1.00 88.75 72 PRO A O 1
ATOM 548 N N . LEU A 1 73 ? 2.821 4.564 9.469 1.00 89.94 73 LEU A N 1
ATOM 549 C CA . LEU A 1 73 ? 3.542 3.489 8.810 1.00 89.94 73 LEU A CA 1
ATOM 550 C C . LEU A 1 73 ? 3.408 2.262 9.696 1.00 89.94 73 LEU A C 1
ATOM 552 O O . LEU A 1 73 ? 3.703 2.325 10.890 1.00 89.94 73 LEU A O 1
ATOM 556 N N . LEU A 1 74 ? 2.942 1.178 9.093 1.00 90.44 74 LEU A N 1
ATOM 557 C CA . LEU A 1 74 ? 2.778 -0.110 9.744 1.00 90.44 74 LEU A CA 1
ATOM 558 C C . LEU A 1 74 ? 3.734 -1.111 9.119 1.00 90.44 74 LEU A C 1
ATOM 560 O O . LEU A 1 74 ? 3.921 -1.129 7.897 1.00 90.44 74 LEU A O 1
ATOM 564 N N . ASP A 1 75 ? 4.289 -1.971 9.959 1.00 90.25 75 ASP A N 1
ATOM 565 C CA . ASP A 1 75 ? 4.994 -3.146 9.482 1.00 90.25 75 ASP A CA 1
ATOM 566 C C . ASP A 1 75 ? 3.994 -4.203 9.017 1.00 90.25 75 ASP A C 1
ATOM 568 O O . ASP A 1 75 ? 2.877 -4.322 9.519 1.00 90.25 75 ASP A O 1
ATOM 572 N N . HIS A 1 76 ? 4.409 -5.029 8.055 1.00 88.25 76 HIS A N 1
ATOM 573 C CA . HIS A 1 76 ? 3.545 -6.084 7.523 1.00 88.25 76 HIS A CA 1
ATOM 574 C C . HIS A 1 76 ? 3.044 -7.045 8.614 1.00 88.25 76 HIS A C 1
ATOM 576 O O . HIS A 1 76 ? 1.917 -7.521 8.532 1.00 88.25 76 HIS A O 1
ATOM 582 N N . ASN A 1 77 ? 3.864 -7.296 9.638 1.00 92.31 77 ASN A N 1
ATOM 583 C CA . ASN A 1 77 ? 3.532 -8.192 10.747 1.00 92.31 77 ASN A CA 1
ATOM 584 C C . ASN A 1 77 ? 2.534 -7.582 11.744 1.00 92.31 77 ASN A C 1
ATOM 586 O O . ASN A 1 77 ? 1.964 -8.313 12.548 1.00 92.31 77 ASN A O 1
ATOM 590 N N . GLU A 1 78 ? 2.306 -6.270 11.681 1.00 94.94 78 GLU A N 1
ATOM 591 C CA . GLU A 1 78 ? 1.318 -5.589 12.519 1.00 94.94 78 GLU A CA 1
ATOM 592 C C . GLU A 1 78 ? -0.086 -5.669 11.928 1.00 94.94 78 GLU A C 1
ATOM 594 O O . GLU A 1 78 ? -1.066 -5.407 12.621 1.00 94.94 78 GLU A O 1
ATOM 599 N N . LEU A 1 79 ? -0.205 -6.026 10.649 1.00 95.75 79 LEU A N 1
ATOM 600 C CA . LEU A 1 79 ? -1.482 -6.174 9.969 1.00 95.75 79 LEU A CA 1
ATOM 601 C C . LEU A 1 79 ? -1.977 -7.616 10.076 1.00 95.75 79 LEU A C 1
ATOM 603 O O . LEU A 1 79 ? -1.371 -8.543 9.538 1.00 95.75 79 LEU A O 1
ATOM 607 N N . VAL A 1 80 ? -3.136 -7.802 10.704 1.00 96.69 80 VAL A N 1
ATOM 608 C CA . VAL A 1 80 ? -3.847 -9.083 10.696 1.00 96.69 80 VAL A CA 1
ATOM 609 C C . VAL A 1 80 ? -4.746 -9.116 9.465 1.00 96.69 80 VAL A C 1
ATOM 611 O O . VAL A 1 80 ? -5.790 -8.465 9.417 1.00 96.69 80 VAL A O 1
ATOM 614 N N . ILE A 1 81 ? -4.315 -9.855 8.444 1.00 96.62 81 ILE A N 1
ATOM 615 C CA . ILE A 1 81 ? -5.020 -9.959 7.162 1.00 96.62 81 ILE A CA 1
ATOM 616 C C . ILE A 1 81 ? -6.136 -11.004 7.245 1.00 96.62 81 ILE A C 1
ATOM 618 O O . ILE A 1 81 ? -5.900 -12.148 7.631 1.00 96.62 81 ILE A O 1
ATOM 622 N N . GLY A 1 82 ? -7.340 -10.601 6.845 1.00 96.94 82 GLY A N 1
ATOM 623 C CA . GLY A 1 82 ? -8.534 -11.431 6.788 1.00 96.94 82 GLY A CA 1
ATOM 624 C C . GLY A 1 82 ? -8.793 -12.030 5.407 1.00 96.94 82 GLY A C 1
ATOM 625 O O . GLY A 1 82 ? -7.892 -12.480 4.695 1.00 96.94 82 GLY A O 1
ATOM 626 N N . LYS A 1 83 ? -10.071 -12.049 5.016 1.00 97.88 83 LYS A N 1
ATOM 627 C CA . LYS A 1 83 ? -10.519 -12.604 3.731 1.00 97.88 83 LYS A CA 1
ATOM 628 C C . LYS A 1 83 ? -10.117 -11.723 2.541 1.00 97.88 83 LYS A C 1
ATOM 630 O O . LYS A 1 83 ? -10.002 -10.503 2.651 1.00 97.88 83 LYS A O 1
ATOM 635 N N . LEU A 1 84 ? -9.981 -12.342 1.371 1.00 98.12 84 LEU A N 1
ATOM 636 C CA . LEU A 1 84 ? -9.837 -11.625 0.104 1.00 98.12 84 LEU A CA 1
ATOM 637 C C . LEU A 1 84 ? -11.161 -10.919 -0.237 1.00 98.12 84 LEU A C 1
ATOM 639 O O . LEU A 1 84 ? -12.203 -11.568 -0.309 1.00 98.12 84 LEU A O 1
ATOM 643 N N . LEU A 1 85 ? -11.113 -9.605 -0.455 1.00 98.38 85 LEU A N 1
ATOM 644 C CA . LEU A 1 85 ? -12.269 -8.783 -0.830 1.00 98.38 85 LEU A CA 1
ATOM 645 C C . LEU A 1 85 ? -12.374 -8.591 -2.344 1.00 98.38 85 LEU A C 1
ATOM 647 O O . LEU A 1 85 ? -13.471 -8.467 -2.878 1.00 98.38 85 LEU A O 1
ATOM 651 N N . GLY A 1 86 ? -11.239 -8.578 -3.043 1.00 98.12 86 GLY A N 1
ATOM 652 C CA . GLY A 1 86 ? -11.218 -8.412 -4.489 1.00 98.12 86 GLY A CA 1
ATOM 653 C C . GLY A 1 86 ? -9.853 -8.683 -5.102 1.00 98.12 86 GLY A C 1
ATOM 654 O O . GLY A 1 86 ? -8.812 -8.565 -4.453 1.00 98.12 86 GLY A O 1
ATOM 655 N N . GLU A 1 87 ? -9.855 -9.030 -6.383 1.00 97.94 87 GLU A N 1
ATOM 656 C CA . GLU A 1 87 ? -8.646 -9.282 -7.157 1.00 97.94 87 GLU A CA 1
ATOM 657 C C . GLU A 1 87 ? -8.681 -8.497 -8.467 1.00 97.94 87 GLU A C 1
ATOM 659 O O . GLU A 1 87 ? -9.656 -8.543 -9.211 1.00 97.94 87 GLU A O 1
ATOM 664 N N . GLY A 1 88 ? -7.586 -7.794 -8.753 1.00 95.69 88 GLY A N 1
ATOM 665 C CA . GLY A 1 88 ? -7.350 -7.127 -10.025 1.00 95.69 88 GLY A CA 1
ATOM 666 C C . GLY A 1 88 ? -6.202 -7.762 -10.812 1.00 95.69 88 GLY A C 1
ATOM 667 O O . GLY A 1 88 ? -5.557 -8.736 -10.398 1.00 95.69 88 GLY A O 1
ATOM 668 N N . GLY A 1 89 ? -5.889 -7.155 -11.961 1.00 94.88 89 GLY A N 1
ATOM 669 C CA . GLY A 1 89 ? -4.768 -7.586 -12.803 1.00 94.88 89 GLY A CA 1
ATOM 670 C C . GLY A 1 89 ? -3.425 -7.563 -12.061 1.00 94.88 89 GLY A C 1
ATOM 671 O O . GLY A 1 89 ? -2.636 -8.511 -12.161 1.00 94.88 89 GLY A O 1
ATOM 672 N N . PHE A 1 90 ? -3.204 -6.520 -11.252 1.00 95.69 90 PHE A N 1
ATOM 673 C CA . PHE A 1 90 ? -1.923 -6.250 -10.591 1.00 95.69 90 PHE A CA 1
ATOM 674 C C . PHE A 1 90 ? -1.971 -6.276 -9.059 1.00 95.69 90 PHE A C 1
ATOM 676 O O . PHE A 1 90 ? -0.947 -6.506 -8.417 1.00 95.69 90 PHE A O 1
ATOM 683 N N . CYS A 1 91 ? -3.148 -6.100 -8.467 1.00 97.50 91 CYS A N 1
ATOM 684 C CA . CYS A 1 91 ? -3.329 -5.982 -7.026 1.00 97.50 91 CYS A CA 1
ATOM 685 C C . CYS A 1 91 ? -4.376 -6.965 -6.493 1.00 97.50 91 CYS A C 1
ATOM 687 O O . CYS A 1 91 ? -5.153 -7.553 -7.246 1.00 97.50 91 CYS A O 1
ATOM 689 N N . GLN A 1 92 ? -4.366 -7.147 -5.181 1.00 97.88 92 GLN A N 1
ATOM 690 C CA . GLN A 1 92 ? -5.396 -7.834 -4.416 1.00 97.88 92 GLN A CA 1
ATOM 691 C C . GLN A 1 92 ? -5.783 -6.942 -3.239 1.00 97.88 92 GLN A C 1
ATOM 693 O O . GLN A 1 92 ? -4.919 -6.288 -2.651 1.00 97.88 92 GLN A O 1
ATOM 698 N N . VAL A 1 93 ? -7.071 -6.916 -2.919 1.00 97.94 93 VAL A N 1
ATOM 699 C CA . VAL A 1 93 ? -7.631 -6.166 -1.795 1.00 97.94 93 VAL A CA 1
ATOM 700 C C . VAL A 1 93 ? -8.061 -7.164 -0.737 1.00 97.94 93 VAL A C 1
ATOM 702 O O . VAL A 1 93 ? -8.821 -8.087 -1.030 1.00 97.94 93 VAL A O 1
ATOM 705 N N . TRP A 1 94 ? -7.567 -6.983 0.478 1.00 98.19 94 TRP A N 1
ATOM 706 C CA . TRP A 1 94 ? -7.823 -7.869 1.604 1.00 98.19 94 TRP A CA 1
ATOM 707 C C . TRP A 1 94 ? -8.487 -7.101 2.732 1.00 98.19 94 TRP A C 1
ATOM 709 O O . TRP A 1 94 ? -8.209 -5.919 2.924 1.00 98.19 94 TRP A O 1
ATOM 719 N N . ASP A 1 95 ? -9.341 -7.793 3.470 1.00 97.69 95 ASP A N 1
ATOM 720 C CA . ASP A 1 95 ? -9.862 -7.320 4.743 1.00 97.69 95 ASP A CA 1
ATOM 721 C C . ASP A 1 95 ? -8.720 -7.196 5.760 1.00 97.69 95 ASP A C 1
ATOM 723 O O . ASP A 1 95 ? -7.818 -8.040 5.792 1.00 97.69 95 ASP A O 1
ATOM 727 N N . VAL A 1 96 ? -8.750 -6.153 6.585 1.00 96.94 96 VAL A N 1
ATOM 728 C CA . VAL A 1 96 ? -7.844 -6.001 7.726 1.00 96.94 96 VAL A CA 1
ATOM 729 C C . VAL A 1 96 ? -8.647 -6.311 8.979 1.00 96.94 96 VAL A C 1
ATOM 731 O O . VAL A 1 96 ? -9.389 -5.474 9.485 1.00 96.94 96 VAL A O 1
ATOM 734 N N . SER A 1 97 ? -8.489 -7.531 9.485 1.00 95.94 97 SER A N 1
ATOM 735 C CA . SER A 1 97 ? -9.234 -8.019 10.648 1.00 95.94 97 SER A CA 1
ATOM 736 C C . SER A 1 97 ? -8.690 -7.480 11.977 1.00 95.94 97 SER A C 1
ATOM 738 O O . SER A 1 97 ? -9.327 -7.644 13.015 1.00 95.94 97 SER A O 1
ATOM 740 N N . GLY A 1 98 ? -7.514 -6.847 11.969 1.00 96.50 98 GLY A N 1
ATOM 741 C CA . GLY A 1 98 ? -6.945 -6.192 13.141 1.00 96.50 98 GLY A CA 1
ATOM 742 C C . GLY A 1 98 ? -5.578 -5.564 12.883 1.00 96.50 98 GLY A C 1
ATOM 743 O O . GLY A 1 98 ? -4.912 -5.865 11.892 1.00 96.50 98 GLY A O 1
ATOM 744 N N . ILE A 1 99 ? -5.161 -4.697 13.807 1.00 97.12 99 ILE A N 1
ATOM 745 C CA . ILE A 1 99 ? -3.829 -4.084 13.834 1.00 97.12 99 ILE A CA 1
ATOM 746 C C . ILE A 1 99 ? -3.202 -4.361 15.204 1.00 97.12 99 ILE A C 1
ATOM 748 O O . ILE A 1 99 ? -3.763 -3.980 16.233 1.00 97.12 99 ILE A O 1
ATOM 752 N N . VAL A 1 100 ? -2.051 -5.032 15.218 1.00 96.75 100 VAL A N 1
ATOM 753 C CA . VAL A 1 100 ? -1.298 -5.411 16.421 1.00 96.75 100 VAL A CA 1
ATOM 754 C C . VAL A 1 100 ? 0.029 -4.666 16.413 1.00 96.75 100 VAL A C 1
ATOM 756 O O . VAL A 1 100 ? 0.980 -5.095 15.771 1.00 96.75 100 VAL A O 1
ATOM 759 N N . LEU A 1 101 ? 0.082 -3.536 17.116 1.00 94.94 101 LEU A N 1
ATOM 760 C CA . LEU A 1 101 ? 1.271 -2.687 17.139 1.00 94.94 101 LEU A CA 1
ATOM 761 C C . LEU A 1 101 ? 2.402 -3.328 17.948 1.00 94.94 101 LEU A C 1
ATOM 763 O O . LEU A 1 101 ? 2.191 -3.790 19.072 1.00 94.94 101 LEU A O 1
ATOM 767 N N . HIS A 1 102 ? 3.612 -3.301 17.399 1.00 91.06 102 HIS A N 1
ATOM 768 C CA . HIS A 1 102 ? 4.821 -3.690 18.110 1.00 91.06 102 HIS A CA 1
ATOM 769 C C . HIS A 1 102 ? 5.396 -2.490 18.874 1.00 91.06 102 HIS A C 1
ATOM 771 O O . HIS A 1 102 ? 5.575 -1.395 18.335 1.00 91.06 102 HIS A O 1
ATOM 777 N N . THR A 1 103 ? 5.688 -2.685 20.160 1.00 84.12 103 THR A N 1
ATOM 778 C CA . THR A 1 103 ? 6.373 -1.678 20.976 1.00 84.12 103 THR A CA 1
ATOM 779 C C . THR A 1 103 ? 7.875 -1.848 20.792 1.00 84.12 103 THR A C 1
ATOM 781 O O . THR A 1 103 ? 8.524 -2.579 21.541 1.00 84.12 103 THR A O 1
ATOM 784 N N . ASP A 1 104 ? 8.438 -1.204 19.773 1.00 75.69 104 ASP A N 1
ATOM 785 C CA . ASP A 1 104 ? 9.886 -1.216 19.582 1.00 75.69 104 ASP A CA 1
ATOM 786 C C . ASP A 1 104 ? 10.555 -0.399 20.694 1.00 75.69 104 ASP A C 1
ATOM 788 O O . ASP A 1 104 ? 10.487 0.829 20.725 1.00 75.69 104 ASP A O 1
ATOM 792 N N . ASN A 1 105 ? 11.251 -1.079 21.606 1.00 66.31 105 ASN A N 1
ATOM 793 C CA . ASN A 1 105 ? 12.010 -0.468 22.707 1.00 66.31 105 ASN A CA 1
ATOM 794 C C . ASN A 1 105 ? 13.296 0.259 22.248 1.00 66.31 105 ASN A C 1
ATOM 796 O O . ASN A 1 105 ? 14.227 0.447 23.035 1.00 66.31 105 ASN A O 1
ATOM 800 N N . ASN A 1 106 ? 13.397 0.663 20.979 1.00 61.19 106 ASN A N 1
ATOM 801 C CA . ASN A 1 106 ? 14.622 1.243 20.437 1.00 61.19 106 ASN A CA 1
ATOM 802 C C . ASN A 1 106 ? 14.786 2.711 20.854 1.00 61.19 106 ASN A C 1
ATOM 804 O O . ASN A 1 106 ? 14.342 3.647 20.194 1.00 61.19 106 ASN A O 1
ATOM 808 N N . ASN A 1 107 ? 15.484 2.892 21.973 1.00 55.22 107 ASN A N 1
ATOM 809 C CA . ASN A 1 107 ? 15.792 4.158 22.630 1.00 55.22 107 ASN A CA 1
ATOM 810 C C . ASN A 1 107 ? 16.922 4.938 21.912 1.00 55.22 107 ASN A C 1
ATOM 812 O O . ASN A 1 107 ? 17.980 5.195 22.484 1.00 55.22 107 ASN A O 1
ATOM 816 N N . SER A 1 108 ? 16.745 5.269 20.628 1.00 62.59 108 SER A N 1
ATOM 817 C CA . SER A 1 108 ? 17.692 6.120 19.885 1.00 62.59 108 SER A CA 1
ATOM 818 C C . SER A 1 108 ? 17.295 7.596 19.976 1.00 62.59 108 SER A C 1
ATOM 820 O O . SER A 1 108 ? 16.325 8.038 19.366 1.00 62.59 108 SER A O 1
ATOM 822 N N . ASN A 1 109 ? 18.081 8.378 20.721 1.00 62.62 109 ASN A N 1
ATOM 823 C CA . ASN A 1 109 ? 17.753 9.750 21.142 1.00 62.62 109 ASN A CA 1
ATOM 824 C C . ASN A 1 109 ? 17.613 10.807 20.021 1.00 62.62 109 ASN A C 1
ATOM 826 O O . ASN A 1 109 ? 17.150 11.908 20.300 1.00 62.62 109 ASN A O 1
ATOM 830 N N . ASN A 1 110 ? 17.964 10.520 18.761 1.00 57.97 110 ASN A N 1
ATOM 831 C CA . ASN A 1 110 ? 18.026 11.542 17.698 1.00 57.97 110 ASN A CA 1
ATOM 832 C C . ASN A 1 110 ? 16.747 11.717 16.848 1.00 57.97 110 ASN A C 1
ATOM 834 O O . ASN A 1 110 ? 16.777 12.454 15.868 1.00 57.97 110 ASN A O 1
ATOM 838 N N . GLY A 1 111 ? 15.622 11.089 17.210 1.00 70.00 111 GLY A N 1
ATOM 839 C CA . GLY A 1 111 ? 14.363 11.167 16.442 1.00 70.00 111 GLY A CA 1
ATOM 840 C C . GLY A 1 111 ? 13.090 11.154 17.293 1.00 70.00 111 GLY A C 1
ATOM 841 O O . GLY A 1 111 ? 12.029 10.761 16.815 1.00 70.00 111 GLY A O 1
ATOM 842 N N . GLN A 1 112 ? 13.185 11.540 18.568 1.00 76.44 112 GLN A N 1
ATOM 843 C CA . GLN A 1 112 ? 12.156 11.242 19.571 1.00 76.44 112 GLN A CA 1
ATOM 844 C C . GLN A 1 112 ? 10.781 11.873 19.275 1.00 76.44 112 GLN A C 1
ATOM 846 O O . GLN A 1 112 ? 9.762 11.251 19.563 1.00 76.44 112 GLN A O 1
ATOM 851 N N . ASN A 1 113 ? 10.730 13.068 18.671 1.00 80.94 113 ASN A N 1
ATOM 852 C CA . ASN A 1 113 ? 9.461 13.732 18.336 1.00 80.94 113 ASN A CA 1
ATOM 853 C C . ASN A 1 113 ? 8.771 13.112 17.112 1.00 80.94 113 ASN A C 1
ATOM 855 O O . ASN A 1 113 ? 7.576 12.846 17.166 1.00 80.94 113 ASN A O 1
ATOM 859 N N . GLU A 1 114 ? 9.510 12.837 16.033 1.00 80.88 114 GLU A N 1
ATOM 860 C CA . GLU A 1 114 ? 8.947 12.172 14.847 1.00 80.88 114 GLU A CA 1
ATOM 861 C C . GLU A 1 114 ? 8.455 10.766 15.190 1.00 80.88 114 GLU A C 1
ATOM 863 O O . GLU A 1 114 ? 7.364 10.371 14.787 1.00 80.88 114 GLU A O 1
ATOM 868 N N . TRP A 1 115 ? 9.228 10.037 15.998 1.00 83.50 115 TRP A N 1
ATOM 869 C CA . TRP A 1 115 ? 8.843 8.714 16.475 1.00 83.50 115 TRP A CA 1
ATOM 870 C C . TRP A 1 115 ? 7.565 8.742 17.319 1.00 83.50 115 TRP A C 1
ATOM 872 O O . TRP A 1 115 ? 6.685 7.910 17.118 1.00 83.50 115 TRP A O 1
ATOM 882 N N . ARG A 1 116 ? 7.430 9.716 18.230 1.00 85.44 116 ARG A N 1
ATOM 883 C CA . ARG A 1 116 ? 6.209 9.894 19.032 1.00 85.44 116 ARG A CA 1
ATOM 884 C C . ARG A 1 116 ? 4.997 10.186 18.157 1.00 85.44 116 ARG A C 1
ATOM 886 O O . ARG A 1 116 ? 4.015 9.463 18.258 1.00 85.44 116 ARG A O 1
ATOM 893 N N . ASN A 1 117 ? 5.106 11.150 17.241 1.00 86.69 117 ASN A N 1
ATOM 894 C CA . ASN A 1 117 ? 4.026 11.469 16.304 1.00 86.69 117 ASN A CA 1
ATOM 895 C C . ASN A 1 117 ? 3.606 10.238 15.491 1.00 86.69 117 ASN A C 1
ATOM 897 O O . ASN A 1 117 ? 2.421 10.015 15.253 1.00 86.69 117 ASN A O 1
ATOM 901 N N . GLN A 1 118 ? 4.580 9.421 15.089 1.00 87.81 118 GLN A N 1
ATOM 902 C CA . GLN A 1 118 ? 4.315 8.197 14.354 1.00 87.81 118 GLN A CA 1
ATOM 903 C C . GLN A 1 118 ? 3.619 7.139 15.203 1.00 87.81 118 GLN A C 1
ATOM 905 O O . GLN A 1 118 ? 2.697 6.481 14.727 1.00 87.81 118 GLN A O 1
ATOM 910 N N . GLN A 1 119 ? 4.034 6.982 16.457 1.00 89.44 119 GLN A N 1
ATOM 911 C CA . GLN A 1 119 ? 3.412 6.037 17.371 1.00 89.44 119 GLN A CA 1
ATOM 912 C C . GLN A 1 119 ? 1.980 6.447 17.718 1.00 89.44 119 GLN A C 1
ATOM 914 O O . GLN A 1 119 ? 1.094 5.594 17.720 1.00 89.44 119 GLN A O 1
ATOM 919 N N . ASP A 1 120 ? 1.735 7.740 17.925 1.00 90.19 120 ASP A N 1
ATOM 920 C CA . ASP A 1 120 ? 0.399 8.277 18.180 1.00 90.19 120 ASP A CA 1
ATOM 921 C C . ASP A 1 120 ? -0.516 8.056 16.966 1.00 90.19 120 ASP A C 1
ATOM 923 O O . ASP A 1 120 ? -1.621 7.530 17.110 1.00 90.19 120 ASP A O 1
ATOM 927 N N . ALA A 1 121 ? -0.033 8.346 15.751 1.00 90.12 121 ALA A N 1
ATOM 928 C CA . ALA A 1 121 ? -0.774 8.087 14.515 1.00 90.12 121 ALA A CA 1
ATOM 929 C C . ALA A 1 121 ? -1.084 6.588 14.326 1.00 90.12 121 ALA A C 1
ATOM 931 O O . ALA A 1 121 ? -2.189 6.219 13.923 1.00 90.12 121 ALA A O 1
ATOM 932 N N . ARG A 1 122 ? -0.134 5.699 14.651 1.00 92.12 122 ARG A N 1
ATOM 933 C CA . ARG A 1 122 ? -0.340 4.239 14.603 1.00 92.12 122 ARG A CA 1
ATOM 934 C C . ARG A 1 122 ? -1.392 3.785 15.610 1.00 92.12 122 ARG A C 1
ATOM 936 O O . ARG A 1 122 ? -2.245 2.970 15.264 1.00 92.12 122 ARG A O 1
ATOM 943 N N . GLN A 1 123 ? -1.364 4.315 16.834 1.00 93.94 123 GLN A N 1
ATOM 944 C CA . GLN A 1 123 ? -2.358 4.006 17.868 1.00 93.94 123 GLN A CA 1
ATOM 945 C C . GLN A 1 123 ? -3.758 4.476 17.472 1.00 93.94 123 GLN A C 1
ATOM 947 O O . GLN A 1 123 ? -4.717 3.718 17.626 1.00 93.94 123 GLN A O 1
ATOM 952 N N . GLN A 1 124 ? -3.876 5.685 16.918 1.00 92.31 124 GLN A N 1
ATOM 953 C CA . GLN A 1 124 ? -5.140 6.206 16.394 1.00 92.31 124 GLN A CA 1
ATOM 954 C C . GLN A 1 124 ? -5.690 5.306 15.284 1.00 92.31 124 GLN A C 1
ATOM 956 O O . GLN A 1 124 ? -6.849 4.894 15.350 1.00 92.31 124 GLN A O 1
ATOM 961 N N . LEU A 1 125 ? -4.848 4.909 14.324 1.00 92.00 125 LEU A N 1
ATOM 962 C CA . LEU A 1 125 ? -5.247 3.991 13.257 1.00 92.00 125 LEU A CA 1
ATOM 963 C C . LEU A 1 125 ? -5.692 2.625 13.804 1.00 92.00 125 LEU A C 1
ATOM 965 O O . LEU A 1 125 ? -6.733 2.112 13.398 1.00 92.00 125 LEU A O 1
ATOM 969 N N . ALA A 1 126 ? -4.950 2.049 14.753 1.00 94.38 126 ALA A N 1
ATOM 970 C CA . ALA A 1 126 ? -5.308 0.778 15.383 1.00 94.38 126 ALA A CA 1
ATOM 971 C C . ALA A 1 126 ? -6.629 0.858 16.165 1.00 94.38 126 ALA A C 1
ATOM 973 O O . ALA A 1 126 ? -7.376 -0.119 16.222 1.00 94.38 126 ALA A O 1
ATOM 974 N N . GLN A 1 127 ? -6.939 2.010 16.761 1.00 94.19 127 GLN A N 1
ATOM 975 C CA . GLN A 1 127 ? -8.216 2.236 17.430 1.00 94.19 127 GLN A CA 1
ATOM 976 C C . GLN A 1 127 ? -9.361 2.408 16.424 1.00 94.19 127 GLN A C 1
ATOM 978 O O . GLN A 1 127 ? -10.424 1.816 16.617 1.00 94.19 127 GLN A O 1
ATOM 983 N N . CYS A 1 128 ? -9.134 3.146 15.336 1.00 90.75 128 CYS A N 1
ATOM 984 C CA . CYS A 1 128 ? -10.088 3.302 14.238 1.00 90.75 128 CYS A CA 1
ATOM 985 C C . CYS A 1 128 ? -10.439 1.946 13.602 1.00 90.75 128 CYS A C 1
ATOM 987 O O . CYS A 1 128 ? -11.614 1.634 13.423 1.00 90.75 128 CYS A O 1
ATOM 989 N N . ALA A 1 129 ? -9.445 1.073 13.404 1.00 91.81 129 ALA A N 1
ATOM 990 C CA . ALA A 1 129 ? -9.625 -0.283 12.877 1.00 91.81 129 ALA A CA 1
ATOM 991 C C . ALA A 1 129 ? -10.572 -1.171 13.708 1.00 91.81 129 ALA A C 1
ATOM 993 O O . ALA A 1 129 ? -11.109 -2.149 13.198 1.00 91.81 129 ALA A O 1
ATOM 994 N N . LYS A 1 130 ? -10.783 -0.858 14.996 1.00 93.94 130 LYS A N 1
ATOM 995 C CA . LYS A 1 130 ? -11.751 -1.574 15.849 1.00 93.94 130 LYS A CA 1
ATOM 996 C C . LYS A 1 130 ? -13.184 -1.095 15.643 1.00 93.94 130 LYS A C 1
ATOM 998 O O . LYS A 1 130 ? -14.120 -1.808 15.987 1.00 93.94 130 LYS A O 1
ATOM 1003 N N . GLN A 1 131 ? -13.348 0.135 15.168 1.00 94.19 131 GLN A N 1
ATOM 1004 C CA . GLN A 1 131 ? -14.642 0.789 14.998 1.00 94.19 131 GLN A CA 1
A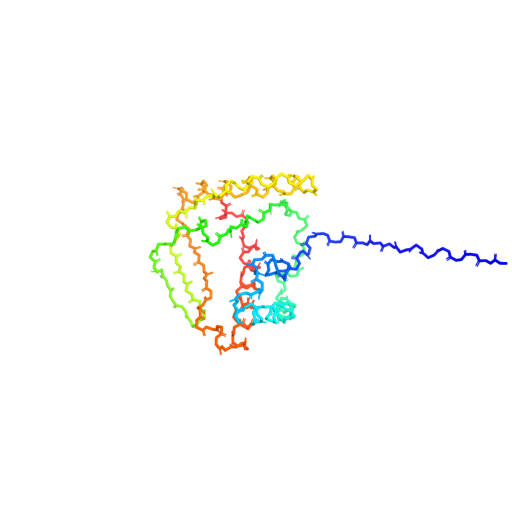TOM 1005 C C . GLN A 1 131 ? -15.130 0.701 13.555 1.00 94.19 131 GLN A C 1
ATOM 1007 O O . GLN A 1 131 ? -16.337 0.701 13.318 1.00 94.19 131 GLN A O 1
ATOM 1012 N N . GLN A 1 132 ? -14.205 0.635 12.597 1.00 92.69 132 GLN A N 1
ATOM 1013 C CA . GLN A 1 132 ? -14.505 0.663 11.176 1.00 92.69 132 GLN A CA 1
ATOM 1014 C C . GLN A 1 132 ? -13.741 -0.432 10.434 1.00 92.69 132 GLN A C 1
ATOM 1016 O O . GLN A 1 132 ? -12.554 -0.636 10.696 1.00 92.69 132 GLN A O 1
ATOM 1021 N N . PRO A 1 133 ? -14.403 -1.131 9.495 1.00 94.06 133 PRO A N 1
ATOM 1022 C CA . PRO A 1 133 ? -13.735 -2.122 8.672 1.00 94.06 133 PRO A CA 1
ATOM 1023 C C . PRO A 1 133 ? -12.691 -1.436 7.793 1.00 94.06 133 PRO A C 1
ATOM 1025 O O . PRO A 1 133 ? -12.977 -0.447 7.116 1.00 94.06 133 PRO A O 1
ATOM 1028 N N . LEU A 1 134 ? -11.484 -1.992 7.785 1.00 95.56 134 LEU A N 1
ATOM 1029 C CA . LEU A 1 134 ? -10.387 -1.517 6.956 1.00 95.56 134 LEU A CA 1
ATOM 1030 C C . LEU A 1 134 ? -10.077 -2.530 5.858 1.00 95.56 134 LEU A C 1
ATOM 1032 O O . LEU A 1 134 ? -10.264 -3.736 6.010 1.00 95.56 134 LEU A O 1
ATOM 1036 N N . ALA A 1 135 ? -9.553 -2.026 4.747 1.00 96.38 135 ALA A N 1
ATOM 1037 C CA . ALA A 1 135 ? -9.067 -2.844 3.652 1.00 96.38 135 ALA A CA 1
ATOM 1038 C C . ALA A 1 135 ? -7.642 -2.435 3.287 1.00 96.38 135 ALA A C 1
ATOM 1040 O O . ALA A 1 135 ? -7.289 -1.256 3.326 1.00 96.38 135 ALA A O 1
ATOM 1041 N N . VAL A 1 136 ? -6.830 -3.410 2.885 1.00 95.62 136 VAL A N 1
ATOM 1042 C CA . VAL A 1 136 ? -5.478 -3.173 2.382 1.00 95.62 136 VAL A CA 1
ATOM 1043 C C . VAL A 1 136 ? -5.360 -3.641 0.940 1.00 95.62 136 VAL A C 1
ATOM 1045 O O . VAL A 1 136 ? -5.713 -4.769 0.588 1.00 95.62 136 VAL A O 1
ATOM 1048 N N . LYS A 1 137 ? -4.843 -2.759 0.086 1.00 96.50 137 LYS A N 1
ATOM 1049 C CA . LYS A 1 137 ? -4.549 -3.047 -1.317 1.00 96.50 137 LYS A CA 1
ATOM 1050 C C . LYS A 1 137 ? -3.064 -3.355 -1.456 1.00 96.50 137 LYS A C 1
ATOM 1052 O O . LYS A 1 137 ? -2.223 -2.516 -1.154 1.00 96.50 137 LYS A O 1
ATOM 1057 N N . GLN A 1 138 ? -2.738 -4.554 -1.930 1.00 95.25 138 GLN A N 1
ATOM 1058 C CA . GLN A 1 138 ? -1.354 -4.992 -2.117 1.00 95.25 138 GLN A CA 1
ATOM 1059 C C . GLN A 1 138 ? -1.086 -5.473 -3.539 1.00 95.25 138 GLN A C 1
ATOM 1061 O O . GLN A 1 138 ? -1.946 -6.069 -4.190 1.00 95.25 138 GLN A O 1
ATOM 1066 N N . LEU A 1 139 ? 0.138 -5.256 -4.021 1.00 95.69 139 LEU A N 1
ATOM 1067 C CA . LEU A 1 139 ? 0.587 -5.805 -5.296 1.00 95.69 139 LEU A CA 1
ATOM 1068 C C . LEU A 1 139 ? 0.734 -7.322 -5.221 1.00 95.69 139 LEU A C 1
ATOM 1070 O O . LEU A 1 139 ? 1.210 -7.890 -4.238 1.00 95.69 139 LEU A O 1
ATOM 1074 N N . ARG A 1 140 ? 0.386 -8.003 -6.312 1.00 95.31 140 ARG A N 1
ATOM 1075 C CA . ARG A 1 140 ? 0.511 -9.458 -6.387 1.00 95.31 140 ARG A CA 1
ATOM 1076 C C . ARG A 1 140 ? 1.979 -9.862 -6.376 1.00 95.31 140 ARG A C 1
ATOM 1078 O O . ARG A 1 140 ? 2.751 -9.461 -7.246 1.00 95.31 140 ARG A O 1
ATOM 1085 N N . LYS A 1 141 ? 2.336 -10.797 -5.494 1.00 92.19 141 LYS A N 1
ATOM 1086 C CA . LYS A 1 141 ? 3.701 -11.346 -5.369 1.00 92.19 141 LYS A CA 1
ATOM 1087 C C . LYS A 1 141 ? 4.290 -11.847 -6.694 1.00 92.19 141 LYS A C 1
ATOM 1089 O O . LYS A 1 141 ? 5.491 -11.748 -6.912 1.00 92.19 141 LYS A O 1
ATOM 1094 N N . ARG A 1 142 ? 3.459 -12.363 -7.609 1.00 93.94 142 ARG A N 1
ATOM 1095 C CA . ARG A 1 142 ? 3.907 -12.843 -8.930 1.00 93.94 142 ARG A CA 1
ATOM 1096 C C . ARG A 1 142 ? 4.474 -11.738 -9.830 1.00 93.94 142 ARG A C 1
ATOM 1098 O O . ARG A 1 142 ? 5.261 -12.052 -10.717 1.00 93.94 142 ARG A O 1
ATOM 1105 N N . LEU A 1 143 ? 4.122 -10.470 -9.596 1.00 92.06 143 LEU A N 1
ATOM 1106 C CA . LEU A 1 143 ? 4.642 -9.347 -10.378 1.00 92.06 143 LEU A CA 1
ATOM 1107 C C . LEU A 1 143 ? 6.143 -9.159 -10.204 1.00 92.06 143 LEU A C 1
ATOM 1109 O O . LEU A 1 143 ? 6.794 -8.717 -11.141 1.00 92.06 143 LEU A O 1
ATOM 1113 N N . THR A 1 144 ? 6.730 -9.600 -9.087 1.00 90.50 144 THR A N 1
ATOM 1114 C CA . THR A 1 144 ? 8.187 -9.520 -8.902 1.00 90.50 144 THR A CA 1
ATOM 1115 C C . THR A 1 144 ? 8.963 -10.361 -9.920 1.00 90.50 144 THR A C 1
ATOM 1117 O O . THR A 1 144 ? 10.174 -10.222 -10.013 1.00 90.50 144 THR A O 1
ATOM 1120 N N . LYS A 1 145 ? 8.300 -11.258 -10.666 1.00 92.25 145 LYS A N 1
ATOM 1121 C CA . LYS A 1 145 ? 8.904 -12.010 -11.778 1.00 92.25 145 LYS A CA 1
ATOM 1122 C C . LYS A 1 145 ? 8.972 -11.202 -13.084 1.00 92.25 145 LYS A C 1
ATOM 1124 O O . LYS A 1 145 ? 9.672 -11.611 -14.001 1.00 92.25 145 LYS A O 1
ATOM 1129 N N . TYR A 1 146 ? 8.275 -10.067 -13.164 1.00 94.50 146 TYR A N 1
ATOM 1130 C CA . TYR A 1 146 ? 8.165 -9.215 -14.349 1.00 94.50 146 TYR A CA 1
ATOM 1131 C C . TYR A 1 146 ? 8.475 -7.754 -13.977 1.00 94.50 146 TYR A C 1
ATOM 1133 O O . TYR A 1 146 ? 7.546 -6.959 -13.818 1.00 94.50 146 TYR A O 1
ATOM 1141 N N . PRO A 1 147 ? 9.761 -7.377 -13.827 1.00 91.50 147 PRO A N 1
ATOM 1142 C CA . PRO A 1 147 ? 10.150 -6.080 -13.272 1.00 91.50 147 PRO A CA 1
ATOM 1143 C C . PRO A 1 147 ? 9.495 -4.856 -13.933 1.00 91.50 147 PRO A C 1
ATOM 1145 O O . PRO A 1 147 ? 8.998 -4.022 -13.185 1.00 91.50 147 PRO A O 1
ATOM 1148 N N . PRO A 1 148 ? 9.378 -4.750 -15.275 1.00 93.06 148 PRO A N 1
ATOM 1149 C CA . PRO A 1 148 ? 8.712 -3.596 -15.888 1.00 93.06 148 PRO A CA 1
ATOM 1150 C C . PRO A 1 148 ? 7.238 -3.464 -15.478 1.00 93.06 148 PRO A C 1
ATOM 1152 O O . PRO A 1 148 ? 6.778 -2.374 -15.155 1.00 93.06 148 PRO A O 1
ATOM 1155 N N . ARG A 1 149 ? 6.506 -4.587 -15.414 1.00 93.38 149 ARG A N 1
ATOM 1156 C CA . ARG A 1 149 ? 5.102 -4.605 -14.967 1.00 93.38 149 ARG A CA 1
ATOM 1157 C C . ARG A 1 149 ? 4.971 -4.310 -13.476 1.00 93.38 149 ARG A C 1
ATOM 1159 O O . ARG A 1 149 ? 3.998 -3.693 -13.069 1.00 93.38 149 ARG A O 1
ATOM 1166 N N . PHE A 1 150 ? 5.928 -4.763 -12.666 1.00 93.06 150 PHE A N 1
ATOM 1167 C CA . PHE A 1 150 ? 5.976 -4.443 -11.241 1.00 93.06 150 PHE A CA 1
ATOM 1168 C C . PHE A 1 150 ? 6.179 -2.944 -11.013 1.00 93.06 150 PHE A C 1
ATOM 1170 O O . PHE A 1 150 ? 5.418 -2.355 -10.259 1.00 93.06 150 PHE A O 1
ATOM 1177 N N . THR A 1 151 ? 7.146 -2.329 -11.700 1.00 92.56 151 THR A N 1
ATOM 1178 C CA . THR A 1 151 ? 7.412 -0.886 -11.615 1.00 92.56 151 THR A CA 1
ATOM 1179 C C . THR A 1 151 ? 6.187 -0.063 -11.999 1.00 92.56 151 THR A C 1
ATOM 1181 O O . THR A 1 151 ? 5.808 0.824 -11.242 1.00 92.56 151 THR A O 1
ATOM 1184 N N . LEU A 1 152 ? 5.537 -0.391 -13.122 1.00 93.06 152 LEU A N 1
ATOM 1185 C CA . LEU A 1 152 ? 4.323 0.308 -13.552 1.00 93.06 152 LEU A CA 1
ATOM 1186 C C . LEU A 1 152 ? 3.201 0.169 -12.514 1.00 93.06 152 LEU A C 1
ATOM 1188 O O . LEU A 1 152 ? 2.640 1.165 -12.082 1.00 93.06 152 LEU A O 1
ATOM 1192 N N . ALA A 1 153 ? 2.948 -1.048 -12.024 1.00 94.56 153 ALA A N 1
ATOM 1193 C CA . ALA A 1 153 ? 1.921 -1.277 -11.012 1.00 94.56 153 ALA A CA 1
ATOM 1194 C C . ALA A 1 153 ? 2.226 -0.588 -9.666 1.00 94.56 153 ALA A C 1
ATOM 1196 O O . ALA A 1 153 ? 1.304 -0.182 -8.962 1.00 94.56 153 ALA A O 1
ATOM 1197 N N . CYS A 1 154 ? 3.503 -0.460 -9.286 1.00 93.62 154 CYS A N 1
ATOM 1198 C CA . CYS A 1 154 ? 3.911 0.350 -8.138 1.00 93.62 154 CYS A CA 1
ATOM 1199 C C . CYS A 1 154 ? 3.586 1.827 -8.358 1.00 93.62 154 CYS A C 1
ATOM 1201 O O . CYS A 1 154 ? 3.034 2.448 -7.456 1.00 93.62 154 CYS A O 1
ATOM 1203 N N . ALA A 1 155 ? 3.923 2.370 -9.529 1.00 91.50 155 ALA A N 1
ATOM 1204 C CA . ALA A 1 155 ? 3.641 3.760 -9.857 1.00 91.50 155 ALA A CA 1
ATOM 1205 C C . ALA A 1 155 ? 2.131 4.036 -9.838 1.00 91.50 155 ALA A C 1
ATOM 1207 O O . ALA A 1 155 ? 1.710 4.973 -9.169 1.00 91.50 155 ALA A O 1
ATOM 1208 N N . ASP A 1 156 ? 1.321 3.164 -10.447 1.00 92.62 156 ASP A N 1
ATOM 1209 C CA . ASP A 1 156 ? -0.143 3.270 -10.426 1.00 92.62 156 ASP A CA 1
ATOM 1210 C C . ASP A 1 156 ? -0.692 3.316 -8.992 1.00 92.62 156 ASP A C 1
ATOM 1212 O O . ASP A 1 156 ? -1.517 4.165 -8.669 1.00 92.62 156 ASP A O 1
ATOM 1216 N N . LEU A 1 157 ? -0.215 2.427 -8.111 1.00 92.94 157 LEU A N 1
ATOM 1217 C CA . LEU A 1 157 ? -0.690 2.341 -6.725 1.00 92.94 157 LEU A CA 1
ATOM 1218 C C . LEU A 1 157 ? -0.264 3.557 -5.887 1.00 92.94 157 LEU A C 1
ATOM 1220 O O . LEU A 1 157 ? -1.0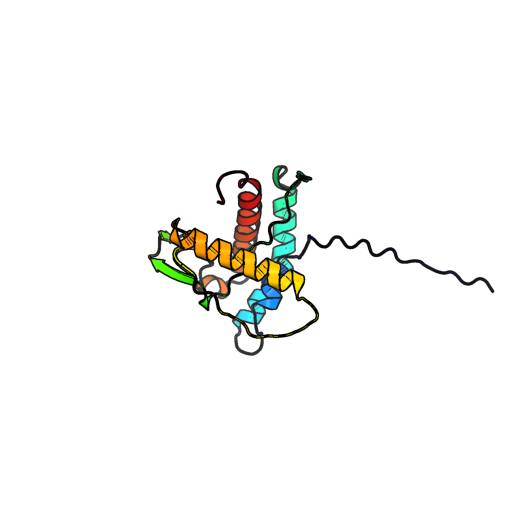16 4.012 -5.027 1.00 92.94 157 LEU A O 1
ATOM 1224 N N . VAL A 1 158 ? 0.928 4.100 -6.148 1.00 90.25 158 VAL A N 1
ATOM 1225 C CA . VAL A 1 158 ? 1.399 5.346 -5.530 1.00 90.25 158 VAL A CA 1
ATOM 1226 C C . VAL A 1 158 ? 0.552 6.527 -5.984 1.00 90.25 158 VAL A C 1
ATOM 1228 O O . VAL A 1 158 ? 0.092 7.306 -5.151 1.00 90.25 158 VAL A O 1
ATOM 1231 N N . THR A 1 159 ? 0.330 6.655 -7.288 1.00 89.50 159 THR A N 1
ATOM 1232 C CA . THR A 1 159 ? -0.502 7.713 -7.846 1.00 89.50 159 THR A CA 1
ATOM 1233 C C . THR A 1 159 ? -1.921 7.604 -7.294 1.00 89.50 159 THR A C 1
ATOM 1235 O O . THR A 1 159 ? -2.420 8.579 -6.750 1.00 89.50 159 THR A O 1
ATOM 1238 N N . GLU A 1 160 ? -2.537 6.422 -7.282 1.00 90.75 160 GLU A N 1
ATOM 1239 C CA . GLU A 1 160 ? -3.845 6.197 -6.650 1.00 90.75 160 GLU A CA 1
ATOM 1240 C C . GLU A 1 160 ? -3.877 6.663 -5.184 1.00 90.75 160 GLU A C 1
ATOM 1242 O O . GLU A 1 160 ? -4.805 7.366 -4.788 1.00 90.75 160 GLU A O 1
ATOM 1247 N N . ALA A 1 161 ? -2.846 6.363 -4.387 1.00 88.38 161 ALA A N 1
ATOM 1248 C CA . ALA A 1 161 ? -2.752 6.857 -3.012 1.00 88.38 161 ALA A CA 1
ATOM 1249 C C . ALA A 1 161 ? -2.671 8.397 -2.930 1.00 88.38 161 ALA A C 1
ATOM 1251 O O . ALA A 1 161 ? -3.259 8.994 -2.028 1.00 88.38 161 ALA A O 1
ATOM 1252 N N . GLN A 1 162 ? -1.991 9.055 -3.878 1.00 86.00 162 GLN A N 1
ATOM 1253 C CA . GLN A 1 162 ? -1.962 10.522 -3.979 1.00 86.00 162 GLN A CA 1
ATOM 1254 C C . GLN A 1 162 ? -3.330 11.105 -4.348 1.00 86.00 162 GLN A C 1
ATOM 1256 O O . GLN A 1 162 ? -3.719 12.131 -3.799 1.00 86.00 162 GLN A O 1
ATOM 1261 N N . TYR A 1 163 ? -4.076 10.458 -5.246 1.00 86.88 163 TYR A N 1
ATOM 1262 C CA . TYR A 1 163 ? -5.452 10.857 -5.546 1.00 86.88 163 TYR A CA 1
ATOM 1263 C C . TYR A 1 163 ? -6.330 10.732 -4.295 1.00 86.88 163 TYR A C 1
ATOM 1265 O O . TYR A 1 163 ? -7.021 11.679 -3.925 1.00 86.88 163 TYR A O 1
ATOM 1273 N N . LEU A 1 164 ? -6.280 9.583 -3.614 1.00 85.44 164 LEU A N 1
ATOM 1274 C CA . LEU A 1 164 ? -7.108 9.317 -2.437 1.00 85.44 164 LEU A CA 1
ATOM 1275 C C . LEU A 1 164 ? -6.824 10.291 -1.289 1.00 85.44 164 LEU A C 1
ATOM 1277 O O . LEU A 1 164 ? -7.770 10.749 -0.653 1.00 85.44 164 LEU A O 1
ATOM 1281 N N . SER A 1 165 ? -5.561 10.669 -1.067 1.00 82.12 165 SER A N 1
ATOM 1282 C CA . SER A 1 165 ? -5.197 11.612 0.000 1.00 82.12 165 SER A CA 1
ATOM 1283 C C . SER A 1 165 ? -5.781 13.015 -0.199 1.00 82.12 165 SER A C 1
ATOM 1285 O O . SER A 1 165 ? -6.007 13.732 0.776 1.00 82.12 165 SER A O 1
ATOM 1287 N N . LYS A 1 166 ? -6.079 13.402 -1.447 1.00 81.12 166 LYS A N 1
ATOM 1288 C CA . LYS A 1 166 ? -6.728 14.679 -1.781 1.00 81.12 166 LYS A CA 1
ATOM 1289 C C . LYS A 1 166 ? -8.246 14.648 -1.604 1.00 81.12 166 LYS A C 1
ATOM 1291 O O . LYS A 1 166 ? -8.846 15.696 -1.389 1.00 81.12 166 LYS A O 1
ATOM 1296 N N . LEU A 1 167 ? -8.870 13.471 -1.673 1.00 80.31 167 LEU A N 1
ATOM 1297 C CA . LEU A 1 167 ? -10.321 13.310 -1.501 1.00 80.31 167 LEU A CA 1
ATOM 1298 C C . LEU A 1 167 ? -10.745 13.328 -0.022 1.00 80.31 167 LEU A C 1
ATOM 1300 O O . LEU A 1 167 ? -11.909 13.565 0.303 1.00 80.31 167 LEU A O 1
ATOM 1304 N N . SER A 1 168 ? -9.811 13.076 0.891 1.00 63.56 168 SER A N 1
ATOM 1305 C CA . SER A 1 168 ? -10.070 12.883 2.317 1.00 63.56 168 SER A CA 1
ATOM 1306 C C . SER A 1 168 ? -10.151 14.190 3.115 1.00 63.56 168 SER A C 1
ATOM 1308 O O . SER A 1 168 ? -9.303 14.463 3.957 1.00 63.56 168 SER A O 1
ATOM 1310 N N . HIS A 1 169 ? -11.216 14.971 2.902 1.00 54.56 169 HIS A N 1
ATOM 1311 C CA . HIS A 1 169 ? -11.619 16.038 3.836 1.00 54.56 169 HIS A CA 1
ATOM 1312 C C . HIS A 1 169 ? -12.742 15.613 4.811 1.00 54.56 169 HIS A C 1
ATOM 1314 O O . HIS A 1 169 ? -13.074 16.381 5.711 1.00 54.56 169 HIS A O 1
ATOM 1320 N N . HIS A 1 170 ? -13.322 14.406 4.667 1.00 48.16 170 HIS A N 1
ATOM 1321 C CA . HIS A 1 170 ? -14.452 13.965 5.512 1.00 48.16 170 HIS A CA 1
ATOM 1322 C C . HIS A 1 170 ? -14.557 12.452 5.821 1.00 48.16 170 HIS A C 1
ATOM 1324 O O . HIS A 1 170 ? -15.394 12.066 6.628 1.00 48.16 170 HIS A O 1
ATOM 1330 N N . LEU A 1 171 ? -13.752 11.580 5.199 1.00 47.62 171 LEU A N 1
ATOM 1331 C CA . LEU A 1 171 ? -13.938 10.114 5.285 1.00 47.62 171 LEU A CA 1
ATOM 1332 C C . LEU A 1 171 ? -12.861 9.360 6.076 1.00 47.62 171 LEU A C 1
ATOM 1334 O O . LEU A 1 171 ? -12.941 8.142 6.201 1.00 47.62 171 LEU A O 1
ATOM 1338 N N . LEU A 1 172 ? -11.863 10.060 6.608 1.00 49.22 172 LEU A N 1
ATOM 1339 C CA . LEU A 1 172 ? -10.889 9.485 7.532 1.00 49.22 172 LEU A CA 1
ATOM 1340 C C . LEU A 1 172 ? -11.198 10.087 8.901 1.00 49.22 172 LEU A C 1
ATOM 1342 O O . LEU A 1 172 ? -11.106 11.300 9.066 1.00 49.22 172 LEU A O 1
ATOM 1346 N N . CYS A 1 173 ? -11.699 9.244 9.799 1.00 42.19 173 CYS A N 1
ATOM 1347 C CA . CYS A 1 173 ? -12.112 9.607 11.152 1.00 42.19 173 CYS A CA 1
ATOM 1348 C C . CYS A 1 173 ? -10.947 10.064 12.028 1.00 42.19 173 CYS A C 1
ATOM 1350 O O . CYS A 1 173 ? -9.812 9.593 11.783 1.00 42.19 173 CYS A O 1
#

Sequence (173 aa):
MASKHRRQRSTGSMLNGSITNLFQKTLNPAHHMRGRIVKKAAGVVDEYVNDMSSKAPFLCESTTTSTSSSIPLLDHNELVIGKLLGEGGFCQVWDVSGIVLHTDNNNSNNGQNEWRNQQDARQQLAQCAKQQPLAVKQLRKRLTKYPPRFTLACADLVTEAQYLSKLSHHLLC

pLDDT: mean 78.23, std 18.39, range [36.66, 98.38]